Protein AF-A0A956X1E0-F1 (afdb_monomer_lite)

Sequence (61 aa):
LEGQTETPYYAARGIAALASDPDVMRFTGKLMDVSDLADIYGVTDLDGSQPRLNAKHLESS

Structure (mmCIF, N/CA/C/O backbone):
data_AF-A0A956X1E0-F1
#
_entry.id   AF-A0A956X1E0-F1
#
loop_
_atom_site.group_PDB
_atom_site.id
_atom_site.type_symbol
_atom_site.label_atom_id
_atom_site.label_alt_id
_atom_site.label_comp_id
_atom_site.label_asym_id
_atom_site.label_entity_id
_atom_site.label_seq_id
_atom_site.pdbx_PDB_ins_code
_atom_site.Cartn_x
_atom_site.Cartn_y
_atom_site.Cartn_z
_atom_site.occupancy
_atom_site.B_iso_or_equiv
_atom_site.auth_seq_id
_atom_site.auth_comp_id
_atom_site.auth_asym_id
_atom_site.auth_atom_id
_atom_site.pdbx_PDB_model_num
ATOM 1 N N . LEU A 1 1 ? 22.364 -15.173 -8.837 1.00 43.56 1 LEU A N 1
ATOM 2 C CA . LEU A 1 1 ? 20.987 -15.089 -8.312 1.00 43.56 1 LEU A CA 1
ATOM 3 C C . LEU A 1 1 ? 20.482 -13.720 -8.715 1.00 43.56 1 LEU A C 1
ATOM 5 O O . LEU A 1 1 ? 20.921 -12.744 -8.125 1.00 43.56 1 LEU A O 1
ATOM 9 N N . GLU A 1 2 ? 19.695 -13.625 -9.779 1.00 43.59 2 GLU A N 1
ATOM 10 C CA . GLU A 1 2 ? 19.074 -12.349 -10.137 1.00 43.59 2 GLU A CA 1
ATOM 11 C C . GLU A 1 2 ? 17.905 -12.154 -9.174 1.00 43.59 2 GLU A C 1
ATOM 13 O O . GLU A 1 2 ? 16.849 -12.762 -9.319 1.00 43.59 2 GLU A O 1
ATOM 18 N N . GLY A 1 3 ? 18.162 -11.435 -8.081 1.00 53.81 3 GLY A N 1
ATOM 19 C CA . GLY A 1 3 ? 17.116 -11.044 -7.151 1.00 53.81 3 GLY A CA 1
ATOM 20 C C . GLY A 1 3 ? 16.255 -10.001 -7.841 1.00 53.81 3 GLY A C 1
ATOM 21 O O . GLY A 1 3 ? 16.728 -8.895 -8.086 1.00 53.81 3 GLY A O 1
ATOM 22 N N . GLN A 1 4 ? 15.018 -10.351 -8.178 1.00 60.00 4 GLN A N 1
ATOM 23 C CA . GLN A 1 4 ? 14.032 -9.366 -8.598 1.00 60.00 4 GLN A CA 1
ATOM 24 C C . GLN A 1 4 ? 13.668 -8.551 -7.355 1.00 60.00 4 GLN A C 1
ATOM 26 O O . GLN A 1 4 ? 12.878 -8.979 -6.517 1.00 60.00 4 GLN A O 1
ATOM 31 N N . THR A 1 5 ? 14.361 -7.432 -7.171 1.00 68.00 5 THR A N 1
ATOM 32 C CA . THR A 1 5 ? 14.062 -6.477 -6.109 1.00 68.00 5 THR A CA 1
ATOM 33 C C . THR A 1 5 ? 12.826 -5.696 -6.511 1.00 68.00 5 THR A C 1
ATOM 35 O O . THR A 1 5 ? 12.779 -5.178 -7.627 1.00 68.00 5 THR A O 1
ATOM 38 N N . GLU A 1 6 ? 11.861 -5.586 -5.605 1.00 76.75 6 GLU A N 1
ATOM 39 C CA . GLU A 1 6 ? 10.768 -4.636 -5.773 1.00 76.75 6 GLU A CA 1
ATOM 40 C C . GLU A 1 6 ? 11.310 -3.226 -5.996 1.00 76.75 6 GLU A C 1
ATOM 42 O O . GLU A 1 6 ? 12.323 -2.818 -5.414 1.00 76.75 6 GLU A O 1
ATOM 47 N N . THR A 1 7 ? 10.633 -2.462 -6.844 1.00 87.56 7 THR A N 1
ATOM 48 C CA . THR A 1 7 ? 10.941 -1.043 -6.943 1.00 87.56 7 THR A CA 1
ATOM 49 C C . THR A 1 7 ? 10.330 -0.297 -5.751 1.00 87.56 7 THR A C 1
ATOM 51 O O . THR A 1 7 ? 9.275 -0.683 -5.241 1.00 87.56 7 THR A O 1
ATOM 54 N N . PRO A 1 8 ? 10.893 0.856 -5.340 1.00 90.38 8 PRO A N 1
ATOM 55 C CA . PRO A 1 8 ? 10.236 1.733 -4.366 1.00 90.38 8 PRO A CA 1
ATOM 56 C C . PRO A 1 8 ? 8.814 2.141 -4.782 1.00 90.38 8 PRO A C 1
ATOM 58 O O . PRO A 1 8 ? 7.986 2.503 -3.949 1.00 90.38 8 PRO A O 1
ATOM 61 N N . TYR A 1 9 ? 8.522 2.086 -6.083 1.00 91.31 9 TYR A N 1
ATOM 62 C CA . TYR A 1 9 ? 7.219 2.409 -6.630 1.00 91.31 9 TYR A CA 1
ATOM 63 C C . TYR A 1 9 ? 6.174 1.324 -6.334 1.00 91.31 9 TYR A C 1
ATOM 65 O O . TYR A 1 9 ? 5.019 1.659 -6.068 1.00 91.31 9 TYR A O 1
ATOM 73 N N . TYR A 1 10 ? 6.573 0.050 -6.294 1.00 92.56 10 TYR A N 1
ATOM 74 C CA . TYR A 1 10 ? 5.707 -1.049 -5.864 1.00 92.56 10 TYR A CA 1
ATOM 75 C C . TYR A 1 10 ? 5.232 -0.855 -4.420 1.00 92.56 10 TYR A C 1
ATOM 77 O O . TYR A 1 10 ? 4.027 -0.805 -4.163 1.00 92.56 10 TYR A O 1
ATOM 85 N N . ALA A 1 11 ? 6.172 -0.600 -3.504 1.00 92.75 11 ALA A N 1
ATOM 86 C CA . ALA A 1 11 ? 5.870 -0.289 -2.108 1.00 92.75 11 ALA A CA 1
ATOM 87 C C . ALA A 1 11 ? 4.979 0.957 -1.971 1.00 92.75 11 ALA A C 1
ATOM 89 O O . ALA A 1 11 ? 3.973 0.937 -1.259 1.00 92.75 11 ALA A O 1
ATOM 90 N N . ALA A 1 12 ? 5.295 2.032 -2.701 1.00 95.69 12 ALA A N 1
ATOM 91 C CA . ALA A 1 12 ? 4.511 3.264 -2.668 1.00 95.69 12 ALA A CA 1
ATOM 92 C C . ALA A 1 12 ? 3.061 3.058 -3.136 1.00 95.69 12 ALA A C 1
ATOM 94 O O . ALA A 1 12 ? 2.144 3.615 -2.534 1.00 95.69 12 ALA A O 1
ATOM 95 N N . ARG A 1 13 ? 2.828 2.244 -4.175 1.00 96.50 13 ARG A N 1
ATOM 96 C CA . ARG A 1 13 ? 1.471 1.909 -4.631 1.00 96.50 13 ARG A CA 1
ATOM 97 C C . ARG A 1 13 ? 0.693 1.116 -3.582 1.00 96.50 13 ARG A C 1
ATOM 99 O O . ARG A 1 13 ? -0.473 1.430 -3.356 1.00 96.50 13 ARG A O 1
ATOM 106 N N . GLY A 1 14 ? 1.333 0.151 -2.917 1.00 96.00 14 GLY A N 1
ATOM 107 C CA . GLY A 1 14 ? 0.725 -0.582 -1.802 1.00 96.00 14 GLY A CA 1
ATOM 108 C C . GLY A 1 14 ? 0.311 0.349 -0.657 1.00 96.00 14 GLY A C 1
ATOM 109 O O . GLY A 1 14 ? -0.829 0.302 -0.197 1.00 96.00 14 GLY A O 1
ATOM 110 N N . ILE A 1 15 ? 1.199 1.263 -0.251 1.00 96.69 15 ILE A N 1
ATOM 111 C CA . ILE A 1 15 ? 0.925 2.260 0.799 1.00 96.69 15 ILE A CA 1
ATOM 112 C C . ILE A 1 15 ? -0.195 3.222 0.380 1.00 96.69 15 ILE A C 1
ATOM 114 O O . ILE A 1 15 ? -1.070 3.533 1.185 1.00 96.69 15 ILE A O 1
ATOM 118 N N . ALA A 1 16 ? -0.195 3.690 -0.870 1.00 97.94 16 ALA A N 1
ATOM 119 C CA . ALA A 1 16 ? -1.228 4.590 -1.376 1.00 97.94 16 ALA A CA 1
ATOM 120 C C . ALA A 1 16 ? -2.612 3.923 -1.400 1.00 97.94 16 ALA A C 1
ATOM 122 O O . ALA A 1 16 ? -3.604 4.563 -1.044 1.00 97.94 16 ALA A O 1
ATOM 123 N N . ALA A 1 17 ? -2.676 2.640 -1.774 1.00 97.88 17 ALA A N 1
ATOM 124 C CA . ALA A 1 17 ? -3.906 1.856 -1.731 1.00 97.88 17 ALA A CA 1
ATOM 125 C C . ALA A 1 17 ? -4.404 1.682 -0.288 1.00 97.88 17 ALA A C 1
ATOM 127 O O . ALA A 1 17 ? -5.561 1.988 -0.009 1.00 97.88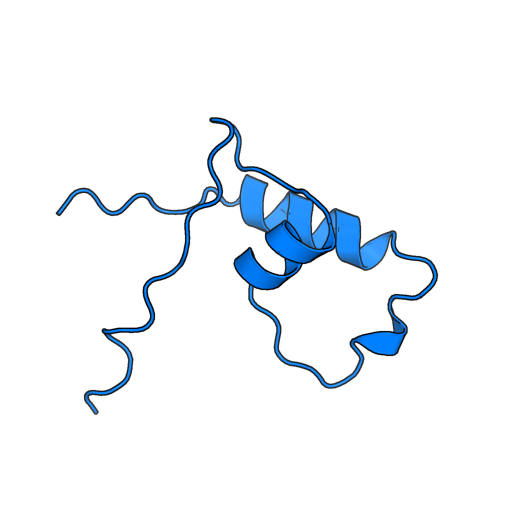 17 ALA A O 1
ATOM 128 N N . LEU A 1 18 ? -3.512 1.312 0.640 1.00 97.69 18 LEU A N 1
ATOM 129 C CA . LEU A 1 18 ? -3.824 1.194 2.067 1.00 97.69 18 LEU A CA 1
ATOM 130 C C . LEU A 1 18 ? -4.363 2.505 2.653 1.00 97.69 18 LEU A C 1
ATOM 132 O O . LEU A 1 18 ? -5.376 2.507 3.343 1.00 97.69 18 LEU A O 1
ATOM 136 N N . ALA A 1 19 ? -3.709 3.630 2.360 1.00 97.44 19 ALA A N 1
ATOM 137 C CA . ALA A 1 19 ? -4.111 4.944 2.857 1.00 97.44 19 ALA A CA 1
ATOM 138 C C . ALA A 1 19 ? -5.452 5.432 2.278 1.00 97.44 19 ALA A C 1
ATOM 140 O O . ALA A 1 19 ? -6.098 6.288 2.879 1.00 97.44 19 ALA A O 1
ATOM 141 N N . SER A 1 20 ? -5.861 4.905 1.121 1.00 98.19 20 SER A N 1
ATOM 142 C CA . SER A 1 20 ? -7.119 5.263 0.452 1.00 98.19 20 SER A CA 1
ATOM 143 C C . SER A 1 20 ? -8.277 4.326 0.807 1.00 98.19 20 SER A C 1
ATOM 145 O O . SER A 1 20 ? -9.406 4.557 0.376 1.00 98.19 20 SER A O 1
ATOM 147 N N . ASP A 1 21 ? -8.010 3.258 1.557 1.00 98.12 21 ASP A N 1
ATOM 148 C CA . ASP A 1 21 ? -9.004 2.256 1.907 1.00 98.12 21 ASP A CA 1
ATOM 149 C C . ASP A 1 21 ? -9.970 2.786 2.988 1.00 98.12 21 ASP A C 1
ATOM 151 O O . ASP A 1 21 ? -9.531 3.107 4.097 1.00 98.12 21 ASP A O 1
ATOM 155 N N . PRO A 1 22 ? -11.288 2.863 2.716 1.00 98.06 22 PRO A N 1
ATOM 156 C CA . PRO A 1 22 ? -12.259 3.366 3.689 1.00 98.06 22 PRO A CA 1
ATOM 157 C C . PRO A 1 22 ? -12.353 2.499 4.956 1.00 98.06 22 PRO A C 1
ATOM 159 O O . PRO A 1 22 ? -12.701 3.007 6.020 1.00 98.06 22 PRO A O 1
ATOM 162 N N . ASP A 1 23 ? -11.986 1.221 4.862 1.00 97.6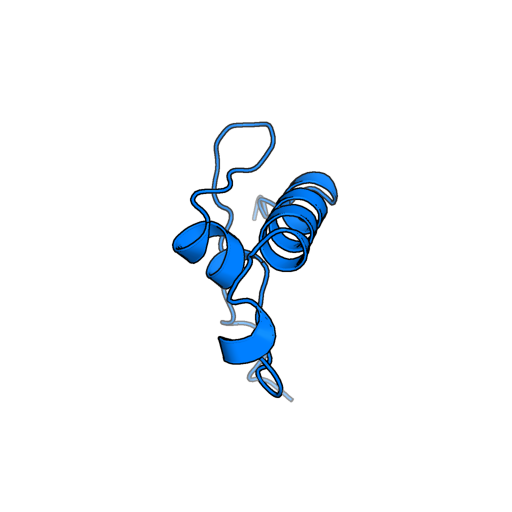9 23 ASP A N 1
ATOM 163 C CA . ASP A 1 23 ? -11.990 0.246 5.949 1.00 97.69 23 ASP A CA 1
ATOM 164 C C . ASP A 1 23 ? -10.564 -0.044 6.464 1.00 97.69 23 ASP A C 1
ATOM 166 O O . ASP A 1 23 ? -10.317 -1.107 7.048 1.00 97.69 23 ASP A O 1
ATOM 170 N N . VAL A 1 24 ? -9.598 0.869 6.260 1.00 97.75 24 VAL A N 1
ATOM 171 C CA . VAL A 1 24 ? -8.172 0.700 6.636 1.00 97.75 24 VAL A CA 1
ATOM 172 C C . VAL A 1 24 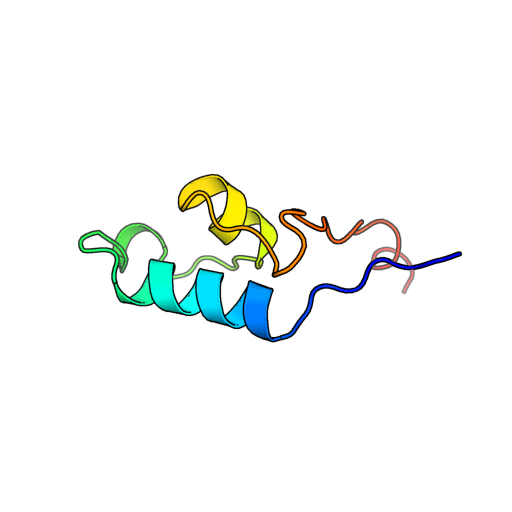? -7.968 0.310 8.105 1.00 97.75 24 VAL A C 1
ATOM 174 O O . VAL A 1 24 ? -7.038 -0.426 8.441 1.00 97.75 24 VAL A O 1
ATOM 177 N N . MET A 1 25 ? -8.881 0.719 8.992 1.00 98.00 25 MET A N 1
ATOM 178 C CA . MET A 1 25 ? -8.833 0.397 10.423 1.00 98.00 25 MET A CA 1
ATOM 179 C C . MET A 1 25 ? -8.855 -1.115 10.710 1.00 98.00 25 MET A C 1
ATOM 181 O O . MET A 1 25 ? -8.398 -1.541 11.770 1.00 98.00 25 MET A O 1
ATOM 185 N N . ARG A 1 26 ? -9.296 -1.963 9.766 1.00 97.56 26 ARG A N 1
ATOM 186 C CA . ARG A 1 26 ? -9.215 -3.433 9.902 1.00 97.56 26 ARG A CA 1
ATOM 187 C C . ARG A 1 26 ? -7.778 -3.977 9.955 1.00 97.56 26 ARG A C 1
ATOM 189 O O . ARG A 1 26 ? -7.574 -5.155 10.282 1.00 97.56 26 ARG A O 1
ATOM 196 N N . PHE A 1 27 ? -6.791 -3.146 9.618 1.00 96.88 27 PHE A N 1
ATOM 197 C CA . PHE A 1 27 ? -5.366 -3.476 9.648 1.00 96.88 27 PHE A CA 1
ATOM 198 C C . PHE A 1 27 ? -4.613 -2.881 10.839 1.00 96.88 27 PHE A C 1
ATOM 200 O O . PHE A 1 27 ? -3.427 -3.159 11.006 1.00 96.88 27 PHE A O 1
ATOM 207 N N . THR A 1 28 ? -5.268 -2.096 11.698 1.00 96.75 28 THR A N 1
ATOM 208 C CA . THR A 1 28 ? -4.613 -1.508 12.870 1.00 96.75 28 THR A CA 1
ATOM 209 C C . THR A 1 28 ? -3.954 -2.584 13.741 1.00 96.75 28 THR A C 1
ATOM 211 O O . THR A 1 28 ? -4.569 -3.593 14.083 1.00 96.75 28 THR A O 1
ATOM 214 N N . GLY A 1 29 ? -2.687 -2.356 14.101 1.00 97.00 29 GLY A N 1
ATOM 215 C CA . GLY A 1 29 ? -1.900 -3.261 14.945 1.00 97.00 29 GLY A CA 1
ATOM 216 C C . GLY A 1 29 ? -1.306 -4.474 14.223 1.00 97.00 29 GLY A C 1
ATOM 217 O O . GLY A 1 29 ? -0.683 -5.305 14.879 1.00 97.00 29 GLY A O 1
ATOM 218 N N . LYS A 1 30 ? -1.474 -4.591 12.901 1.00 96.06 30 LYS A N 1
ATOM 219 C CA . LYS A 1 30 ? -0.881 -5.673 12.108 1.00 96.06 30 LYS A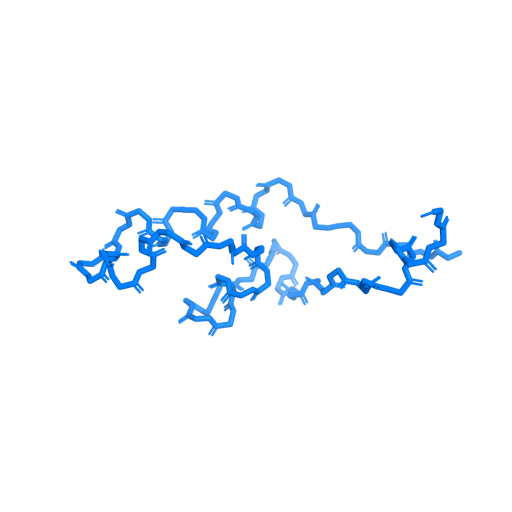 CA 1
ATOM 220 C C . LYS A 1 30 ? 0.422 -5.218 11.460 1.00 96.06 30 LYS A C 1
ATOM 222 O O . LYS A 1 30 ? 0.508 -4.105 10.946 1.00 96.06 30 LYS A O 1
ATOM 227 N N . LEU A 1 31 ? 1.418 -6.101 11.462 1.00 94.88 31 LEU A N 1
ATOM 228 C CA . LEU A 1 31 ? 2.558 -5.989 10.560 1.00 94.88 31 LEU A CA 1
ATOM 229 C C . LEU A 1 31 ? 2.104 -6.486 9.188 1.00 94.88 31 LEU A C 1
ATOM 231 O O . LEU A 1 31 ? 1.507 -7.557 9.103 1.00 94.88 31 LEU A O 1
ATOM 235 N N . MET A 1 32 ? 2.362 -5.700 8.151 1.00 92.81 32 MET A N 1
ATOM 236 C CA . MET A 1 32 ? 2.046 -6.053 6.774 1.00 92.81 32 MET A CA 1
ATOM 237 C C . MET A 1 32 ? 3.259 -5.799 5.903 1.00 92.81 32 MET A C 1
ATOM 239 O O . MET A 1 32 ? 3.913 -4.762 6.052 1.00 92.81 32 MET A O 1
ATOM 243 N N . ASP A 1 33 ? 3.538 -6.728 4.999 1.00 91.50 33 ASP A N 1
ATOM 244 C CA . ASP A 1 33 ? 4.512 -6.508 3.942 1.00 91.50 33 ASP A CA 1
ATOM 245 C C . ASP A 1 33 ? 3.840 -5.974 2.661 1.00 91.50 33 ASP A C 1
ATOM 247 O O . ASP A 1 33 ? 2.617 -5.853 2.555 1.00 91.50 33 ASP A O 1
ATOM 251 N N . VAL A 1 34 ? 4.651 -5.582 1.676 1.00 90.81 34 VAL A N 1
ATOM 252 C CA . VAL A 1 34 ? 4.146 -5.039 0.405 1.00 90.81 34 VAL A CA 1
ATOM 253 C C . VAL A 1 34 ? 3.435 -6.115 -0.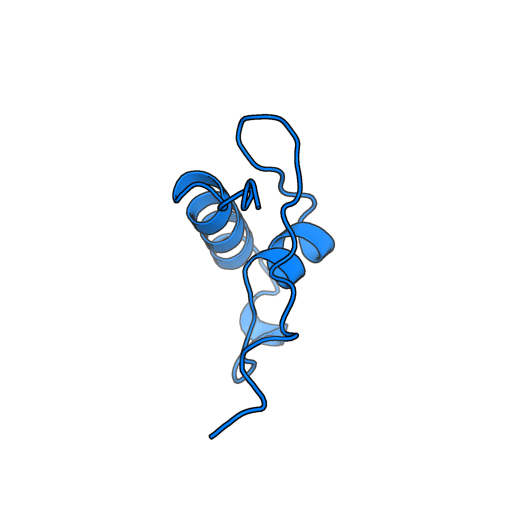426 1.00 90.81 34 VAL A C 1
ATOM 255 O O . VAL A 1 34 ? 2.517 -5.787 -1.176 1.00 90.81 34 VAL A O 1
ATOM 258 N N . SER A 1 35 ? 3.803 -7.393 -0.275 1.00 89.12 35 SER A N 1
ATOM 259 C CA . SER A 1 35 ? 3.147 -8.504 -0.979 1.00 89.12 35 SER A CA 1
ATOM 260 C C . SER A 1 35 ? 1.726 -8.725 -0.456 1.00 89.12 35 SER A C 1
ATOM 262 O O . SER A 1 35 ? 0.814 -8.895 -1.261 1.00 89.12 35 SER A O 1
ATOM 264 N N . ASP A 1 36 ? 1.508 -8.606 0.857 1.00 94.12 36 ASP A N 1
ATOM 265 C CA . ASP A 1 36 ? 0.174 -8.628 1.463 1.00 94.12 36 ASP A CA 1
ATOM 266 C C . ASP A 1 36 ? -0.710 -7.522 0.869 1.00 94.12 36 ASP A C 1
ATOM 268 O O . ASP A 1 36 ? -1.855 -7.755 0.477 1.00 94.12 36 ASP A O 1
ATOM 272 N N . LEU A 1 37 ? -0.174 -6.299 0.771 1.00 95.38 37 LEU A N 1
ATOM 273 C CA . LEU A 1 37 ? -0.889 -5.161 0.187 1.00 95.38 37 LEU A CA 1
ATOM 274 C C . LEU A 1 37 ? -1.186 -5.382 -1.299 1.00 95.38 37 LEU A C 1
ATOM 276 O O . LEU A 1 37 ? -2.268 -5.031 -1.765 1.00 95.38 37 LEU A O 1
ATOM 280 N N . ALA A 1 38 ? -0.253 -5.972 -2.041 1.00 93.69 38 ALA A N 1
ATOM 281 C CA . ALA A 1 38 ? -0.436 -6.278 -3.451 1.00 93.69 38 ALA A CA 1
ATOM 282 C C . ALA A 1 38 ? -1.536 -7.318 -3.688 1.00 93.69 38 ALA A C 1
ATOM 284 O O . ALA A 1 38 ? -2.354 -7.127 -4.590 1.00 93.69 38 ALA A O 1
ATOM 285 N N . ASP A 1 39 ? -1.605 -8.358 -2.857 1.00 94.00 39 ASP A N 1
ATOM 286 C CA . ASP A 1 39 ? -2.651 -9.380 -2.926 1.00 94.00 39 ASP A CA 1
ATOM 287 C C . ASP A 1 39 ? -4.027 -8.804 -2.543 1.00 94.00 39 ASP A C 1
ATOM 289 O O . ASP A 1 39 ? -5.028 -9.081 -3.205 1.00 94.00 39 ASP A O 1
ATOM 293 N N . ILE A 1 40 ? -4.088 -7.958 -1.508 1.00 96.38 40 ILE A N 1
ATOM 294 C CA . ILE A 1 40 ? -5.338 -7.343 -1.030 1.00 96.38 40 ILE A CA 1
ATOM 295 C C . ILE A 1 40 ? -5.876 -6.301 -2.018 1.00 96.38 40 ILE A C 1
ATOM 297 O O . ILE A 1 40 ? -7.085 -6.243 -2.249 1.00 96.38 40 ILE A O 1
ATOM 301 N N . TYR A 1 41 ? -5.000 -5.463 -2.577 1.00 96.75 41 TYR A N 1
ATOM 302 C CA . TYR A 1 41 ? -5.388 -4.305 -3.389 1.00 96.75 41 TYR A CA 1
ATOM 303 C C . TYR A 1 41 ? -5.187 -4.486 -4.895 1.00 96.75 41 TYR A C 1
ATOM 305 O O . TYR A 1 41 ? -5.518 -3.582 -5.661 1.00 96.75 41 TYR A O 1
ATOM 313 N N . GLY A 1 42 ? -4.655 -5.625 -5.343 1.00 95.56 42 GLY A N 1
ATOM 314 C CA . GLY A 1 42 ? -4.413 -5.895 -6.763 1.00 95.56 42 GLY A CA 1
ATOM 315 C C . GLY A 1 42 ? -3.348 -4.985 -7.381 1.00 95.56 42 GLY A C 1
ATOM 316 O O . GLY A 1 42 ? -3.456 -4.600 -8.544 1.00 95.56 42 GLY A O 1
ATOM 317 N N . VAL A 1 43 ? -2.338 -4.597 -6.600 1.00 94.44 43 VAL A N 1
ATOM 318 C CA . VAL A 1 43 ? -1.246 -3.724 -7.051 1.00 94.44 43 VAL A CA 1
ATOM 319 C C . VAL A 1 43 ? -0.137 -4.553 -7.696 1.00 94.44 43 VAL A C 1
ATOM 321 O O . VAL A 1 43 ? 0.209 -5.622 -7.206 1.00 94.44 43 VAL A O 1
ATOM 324 N N . THR A 1 44 ? 0.463 -4.036 -8.768 1.00 93.62 44 THR A N 1
ATOM 325 C CA . THR A 1 44 ? 1.657 -4.607 -9.411 1.00 93.62 44 THR A CA 1
ATOM 326 C C . THR A 1 44 ? 2.793 -3.585 -9.468 1.00 93.62 44 THR A C 1
ATOM 328 O O . THR A 1 44 ? 2.555 -2.366 -9.432 1.00 93.62 44 THR A O 1
ATOM 331 N N . ASP A 1 45 ? 4.026 -4.074 -9.605 1.00 91.88 45 ASP A N 1
ATOM 332 C CA . ASP A 1 45 ? 5.200 -3.257 -9.916 1.00 91.88 45 ASP A CA 1
ATOM 333 C C . ASP A 1 45 ? 5.087 -2.685 -11.349 1.00 91.88 45 ASP A C 1
ATOM 335 O O . ASP A 1 45 ? 4.123 -2.942 -12.085 1.00 91.88 45 ASP A O 1
ATOM 339 N N . LEU A 1 46 ? 6.048 -1.851 -11.743 1.00 90.19 46 LEU A N 1
ATOM 340 C CA . LEU A 1 46 ? 6.109 -1.157 -13.029 1.00 90.19 46 LEU A CA 1
ATOM 341 C C . LEU A 1 46 ? 6.089 -2.108 -14.227 1.00 90.19 46 LEU A C 1
ATOM 343 O O . LEU A 1 46 ? 5.519 -1.769 -15.261 1.00 90.19 46 LEU A O 1
ATOM 347 N N . ASP A 1 47 ? 6.697 -3.281 -14.084 1.00 88.44 47 ASP A N 1
ATOM 348 C CA . ASP A 1 47 ? 6.761 -4.318 -15.115 1.00 88.44 47 ASP A CA 1
ATOM 349 C C . ASP A 1 47 ? 5.556 -5.277 -15.084 1.00 88.44 47 ASP A C 1
ATOM 351 O O . ASP A 1 47 ? 5.497 -6.230 -15.860 1.00 88.44 47 ASP A O 1
ATOM 355 N N . GLY A 1 48 ? 4.579 -5.022 -14.208 1.00 89.75 48 GLY A N 1
ATOM 356 C CA . GLY A 1 48 ? 3.413 -5.879 -14.013 1.00 89.75 48 GLY A CA 1
ATOM 357 C C . GLY A 1 48 ? 3.666 -7.081 -13.102 1.00 89.75 48 GLY A C 1
ATOM 358 O O . GLY A 1 48 ? 2.746 -7.869 -12.888 1.00 89.75 48 GLY A O 1
ATOM 359 N N . SER A 1 49 ? 4.872 -7.234 -12.548 1.00 89.56 49 SER A N 1
ATOM 360 C CA . SER A 1 49 ? 5.171 -8.300 -11.595 1.00 89.56 49 SER A CA 1
ATOM 361 C C . SER A 1 49 ? 4.611 -8.006 -10.198 1.00 89.56 49 SER A C 1
ATOM 363 O O . SER A 1 49 ? 4.269 -6.875 -9.848 1.00 89.56 49 SER A O 1
ATOM 365 N N . GLN A 1 50 ? 4.510 -9.061 -9.393 1.00 90.12 50 GLN A N 1
ATOM 366 C CA . GLN A 1 50 ? 4.291 -8.988 -7.951 1.00 90.12 50 GLN A CA 1
ATOM 367 C C . GLN A 1 50 ? 5.444 -9.740 -7.279 1.00 90.12 50 GLN A C 1
ATOM 369 O O . GLN A 1 50 ? 5.323 -10.944 -7.014 1.00 90.12 50 GLN A O 1
ATOM 374 N N . PRO A 1 51 ? 6.608 -9.089 -7.102 1.00 82.88 51 PRO A N 1
ATOM 375 C CA . PRO A 1 51 ? 7.759 -9.733 -6.492 1.00 82.88 51 PRO A CA 1
ATOM 376 C C . PRO A 1 51 ? 7.395 -10.156 -5.070 1.00 82.88 51 PRO A C 1
ATOM 378 O O . PRO A 1 51 ? 6.870 -9.367 -4.287 1.00 82.88 51 PRO A O 1
ATOM 381 N N . ARG A 1 52 ? 7.668 -11.422 -4.741 1.00 75.88 52 ARG A N 1
ATOM 382 C CA . ARG A 1 52 ? 7.516 -11.938 -3.380 1.00 75.88 52 ARG A CA 1
ATOM 383 C C . ARG A 1 52 ? 8.872 -11.981 -2.710 1.00 75.88 52 ARG A C 1
ATOM 385 O O . ARG A 1 52 ? 9.786 -12.647 -3.201 1.00 75.88 52 ARG A O 1
ATOM 392 N N . LEU A 1 53 ? 8.977 -11.330 -1.557 1.00 65.62 53 LEU A N 1
ATOM 393 C CA . LEU A 1 53 ? 10.116 -11.524 -0.673 1.00 65.62 53 LEU A CA 1
ATOM 394 C C . LEU A 1 53 ? 10.097 -12.983 -0.201 1.00 65.62 53 LEU A C 1
ATOM 396 O O . LEU A 1 53 ? 9.221 -13.427 0.537 1.00 65.62 53 LEU A O 1
ATOM 400 N N . ASN A 1 54 ? 11.059 -13.776 -0.660 1.00 54.38 54 ASN A N 1
ATOM 401 C CA . ASN A 1 54 ? 11.262 -15.127 -0.167 1.00 54.38 54 ASN A CA 1
ATOM 402 C C . ASN A 1 54 ? 11.925 -15.052 1.216 1.00 54.38 54 ASN A C 1
ATOM 404 O O . ASN A 1 54 ? 13.147 -15.044 1.333 1.00 54.38 54 ASN A O 1
ATOM 408 N N . ALA A 1 55 ? 11.119 -15.055 2.278 1.00 48.91 55 ALA A N 1
ATOM 409 C CA . ALA A 1 55 ? 11.559 -15.061 3.679 1.00 48.91 55 ALA A CA 1
ATOM 410 C C . ALA A 1 55 ? 12.301 -16.353 4.120 1.00 48.91 55 ALA A C 1
ATOM 412 O O . ALA A 1 55 ? 12.173 -16.798 5.253 1.00 48.91 55 ALA A O 1
ATOM 413 N N . LYS A 1 56 ? 13.101 -16.985 3.249 1.00 43.97 56 LYS A N 1
ATOM 414 C CA . LYS A 1 56 ? 13.968 -18.129 3.591 1.00 43.97 56 LYS A CA 1
ATOM 415 C C . LYS A 1 56 ? 15.377 -17.727 4.060 1.00 43.97 56 LYS A C 1
ATOM 417 O O . LYS A 1 56 ? 16.222 -18.602 4.184 1.00 43.97 56 LYS A O 1
ATOM 422 N N . HIS A 1 57 ? 15.648 -16.445 4.318 1.00 46.59 57 HIS A N 1
ATOM 423 C CA . HIS A 1 57 ? 16.968 -15.976 4.781 1.00 46.59 57 HIS A CA 1
ATOM 424 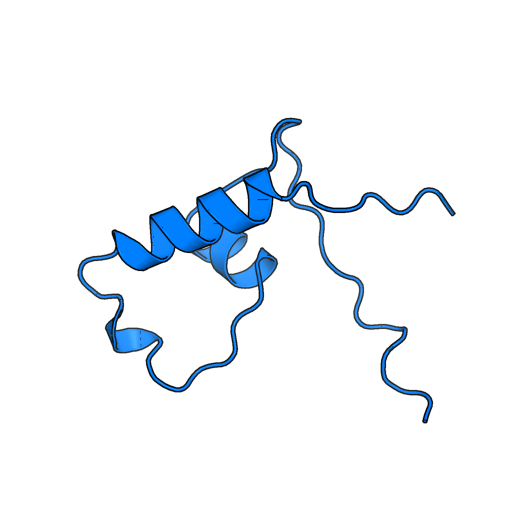C C . HIS A 1 57 ? 16.973 -15.246 6.136 1.00 46.59 57 HIS A C 1
ATOM 426 O O . HIS A 1 57 ? 18.044 -14.836 6.568 1.00 46.59 57 HIS A O 1
ATOM 432 N N . LEU A 1 58 ? 15.832 -15.107 6.828 1.00 48.38 58 LEU A N 1
ATOM 433 C CA . LEU A 1 58 ? 15.785 -14.436 8.140 1.00 48.38 58 LEU A CA 1
ATOM 434 C C . LEU A 1 58 ? 15.757 -15.388 9.352 1.00 48.38 58 LEU A C 1
ATOM 436 O O . LEU A 1 58 ? 15.749 -14.917 10.480 1.00 48.38 58 LEU A O 1
ATOM 440 N N . GLU A 1 59 ? 15.795 -16.705 9.133 1.00 40.41 59 GLU A N 1
ATOM 441 C CA . GLU A 1 59 ? 15.879 -17.733 10.186 1.00 40.41 59 GLU A CA 1
ATOM 442 C C . GLU A 1 59 ? 17.296 -18.332 10.217 1.00 40.41 59 GLU A C 1
ATOM 444 O O . GLU A 1 59 ? 17.519 -19.494 9.878 1.00 40.41 59 GLU A O 1
ATOM 449 N N . SER A 1 60 ? 18.300 -17.505 10.509 1.00 41.50 60 SER A N 1
ATOM 450 C CA . SER A 1 60 ? 19.666 -17.940 10.843 1.00 41.50 60 SER A CA 1
ATOM 451 C C . SER A 1 60 ? 20.402 -16.811 11.564 1.00 41.50 60 SER A C 1
ATOM 453 O O . SER A 1 60 ? 21.289 -16.183 10.989 1.00 41.50 60 SER A O 1
ATOM 455 N N . SER A 1 61 ? 20.017 -16.523 12.807 1.00 39.34 61 SER A N 1
ATOM 456 C CA . SER A 1 61 ? 20.866 -15.911 13.845 1.00 39.34 61 SER A CA 1
ATOM 457 C C . SER A 1 61 ? 20.202 -16.035 15.207 1.00 39.34 61 SER A C 1
ATOM 459 O O . SER A 1 61 ? 18.991 -15.741 15.285 1.00 39.34 61 SER A O 1
#

Foldseek 3Di:
DPQPDADVVLQVVLVVQLVPDPVNVVCPPHDDDSLNSCVVRVTAGPVRHRRDDPPPPPPDD

pLDDT: mean 83.43, std 19.32, range [39.34, 98.19]

Secondary structure (DSSP, 8-state):
----PPPHHHHHHHHHHHHH-TTGGGGTT----HHHHHHHHT---TTS-------SSSS--

Radius of gyration: 12.95 Å; chains: 1; bounding box: 33×23×30 Å